Protein AF-A0A257GTJ5-F1 (afdb_monomer_lite)

Radius of gyration: 26.34 Å; chains: 1; bounding box: 71×35×60 Å

Secondary structure (DSSP, 8-state):
-------PPPPPPHHHHHHHHHHTPPPP-------TTTTTTPPPSS-----PPPPHHHHHTT--

Sequence (64 aa):
MNTSAKARPPLKSLDEALAELLGYAAVSPVMEPVSTFDADGRVLALEKVNARQLSAADLQAGGA

pLDDT: mean 80.84, std 14.37, range [41.0, 96.5]

Structure (mmCIF, N/CA/C/O backbone):
data_AF-A0A257GTJ5-F1
#
_entry.id   AF-A0A257GTJ5-F1
#
loop_
_atom_site.group_PDB
_atom_site.id
_atom_site.type_symbol
_atom_site.label_atom_id
_atom_site.label_alt_id
_atom_site.label_comp_id
_atom_site.label_asym_id
_atom_site.label_entity_id
_atom_site.label_seq_id
_atom_site.pdbx_PDB_ins_code
_atom_site.Cartn_x
_atom_site.Cartn_y
_atom_site.Cartn_z
_atom_site.occupancy
_atom_site.B_iso_or_equiv
_atom_site.auth_seq_id
_atom_site.auth_comp_id
_atom_site.auth_asym_id
_atom_site.auth_atom_id
_atom_site.pdbx_PDB_model_num
ATOM 1 N N . MET A 1 1 ? -43.896 0.107 26.685 1.00 43.56 1 MET A N 1
ATOM 2 C CA . MET A 1 1 ? -42.897 -0.911 27.072 1.00 43.56 1 MET A CA 1
ATOM 3 C C . MET A 1 1 ? -41.929 -1.109 25.911 1.00 43.56 1 MET A C 1
ATOM 5 O O . MET A 1 1 ? -42.305 -1.791 24.973 1.00 43.56 1 MET A O 1
ATOM 9 N N . ASN A 1 2 ? -40.746 -0.476 25.966 1.00 41.00 2 ASN A N 1
ATOM 10 C CA . ASN A 1 2 ? -39.469 -0.872 25.327 1.00 41.00 2 ASN A CA 1
ATOM 11 C C . ASN A 1 2 ? -38.419 0.257 25.504 1.00 41.00 2 ASN A C 1
ATOM 13 O O . ASN A 1 2 ? -38.450 1.280 24.839 1.00 41.00 2 ASN A O 1
ATOM 17 N N . THR A 1 3 ? -37.706 0.243 26.633 1.00 53.81 3 THR A N 1
ATOM 18 C CA . THR A 1 3 ? -36.284 -0.152 26.793 1.00 53.81 3 THR A CA 1
ATOM 19 C C . THR A 1 3 ? -35.302 1.009 26.590 1.00 53.81 3 THR A C 1
ATOM 21 O O . THR A 1 3 ? -34.993 1.387 25.465 1.00 53.81 3 THR A O 1
ATOM 24 N N . SER A 1 4 ? -34.791 1.534 27.711 1.00 59.59 4 SER A N 1
ATOM 25 C CA . SER A 1 4 ? -33.700 2.513 27.810 1.00 59.59 4 SER A CA 1
ATOM 26 C C . SER A 1 4 ? -32.573 2.185 26.825 1.00 59.59 4 SER A C 1
ATOM 28 O O . SER A 1 4 ? -31.883 1.178 26.990 1.00 59.59 4 SER A O 1
ATOM 30 N N . ALA A 1 5 ? -32.397 3.015 25.794 1.00 62.16 5 ALA A N 1
ATOM 31 C CA . ALA A 1 5 ? -31.312 2.867 24.834 1.00 62.16 5 ALA A CA 1
ATOM 32 C C . ALA A 1 5 ? -29.981 2.962 25.590 1.00 62.16 5 ALA A C 1
ATOM 34 O O . ALA A 1 5 ? -29.631 4.009 26.131 1.00 62.16 5 ALA A O 1
ATOM 35 N N . LYS A 1 6 ? -29.266 1.839 25.684 1.00 66.06 6 LYS A N 1
ATOM 36 C CA . LYS A 1 6 ? -27.940 1.764 26.300 1.00 66.06 6 LYS A CA 1
ATOM 37 C C . LYS A 1 6 ? -27.049 2.791 25.598 1.00 66.06 6 LYS A C 1
ATOM 39 O O . LYS A 1 6 ? -26.913 2.730 24.375 1.00 66.06 6 LYS A O 1
ATOM 44 N N . ALA A 1 7 ? -26.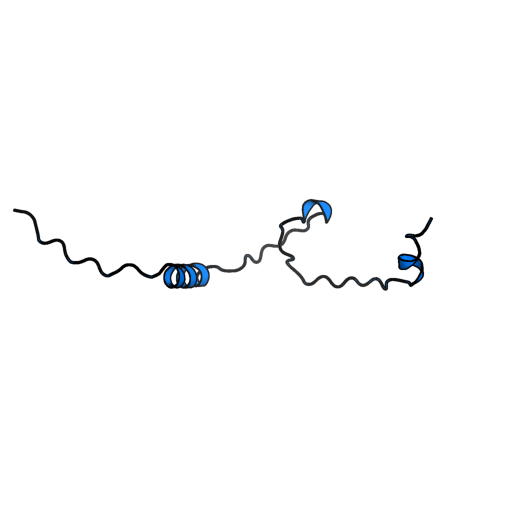513 3.753 26.352 1.00 67.50 7 ALA A N 1
ATOM 45 C CA . ALA A 1 7 ? -25.684 4.822 25.809 1.00 67.50 7 ALA A CA 1
ATOM 46 C C . ALA A 1 7 ? -24.543 4.201 24.995 1.00 67.50 7 ALA A C 1
ATOM 48 O O . ALA A 1 7 ? -23.740 3.425 25.519 1.00 67.50 7 ALA A O 1
ATOM 49 N N . ARG A 1 8 ? -24.539 4.465 23.687 1.00 73.19 8 ARG A N 1
ATOM 50 C CA . ARG A 1 8 ? -23.505 3.956 22.790 1.00 73.19 8 ARG A CA 1
ATOM 51 C C . ARG A 1 8 ? -22.205 4.682 23.151 1.00 73.19 8 ARG A C 1
ATOM 53 O O . ARG A 1 8 ? -22.259 5.903 23.316 1.00 73.19 8 ARG A O 1
ATOM 60 N N . PRO A 1 9 ? -21.074 3.977 23.307 1.00 72.75 9 PRO A N 1
ATOM 61 C CA . PRO A 1 9 ? -19.797 4.643 23.515 1.00 72.75 9 PRO A CA 1
ATOM 62 C C . PRO A 1 9 ? -19.535 5.644 22.376 1.00 72.75 9 PRO A C 1
ATOM 64 O O . PRO A 1 9 ? -20.018 5.429 21.256 1.00 72.75 9 PRO A O 1
ATOM 67 N N . PRO A 1 10 ? -18.822 6.748 22.661 1.00 79.25 10 PRO A N 1
ATOM 68 C CA . PRO A 1 10 ? -18.509 7.753 21.655 1.00 79.25 10 PRO A CA 1
ATOM 69 C C . PRO A 1 10 ? -17.753 7.120 20.483 1.00 79.25 10 PRO A C 1
ATOM 71 O O . PRO A 1 10 ? -17.002 6.157 20.651 1.00 79.25 10 PRO A O 1
ATOM 74 N N . LE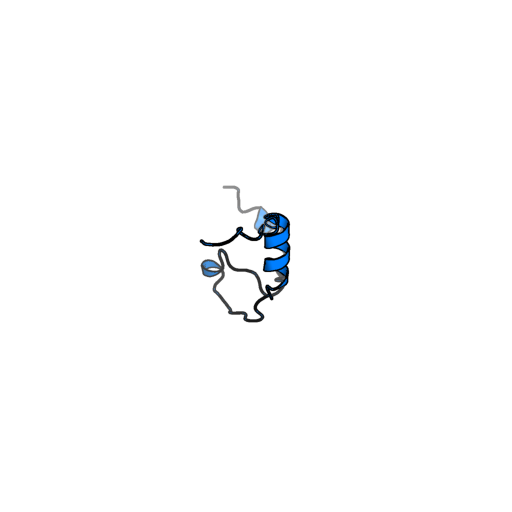U A 1 11 ? -17.992 7.647 19.282 1.00 86.56 11 LEU A N 1
ATOM 75 C CA . LEU A 1 11 ? -17.292 7.202 18.081 1.00 86.56 11 LEU A CA 1
ATOM 76 C C . LEU A 1 11 ? -15.811 7.585 18.178 1.00 86.56 11 LEU A C 1
ATOM 78 O O . LEU A 1 11 ? -15.481 8.646 18.710 1.00 86.56 11 LEU A O 1
ATOM 82 N N . LYS A 1 12 ? -14.939 6.723 17.646 1.00 88.44 12 LYS A N 1
ATOM 83 C CA . LYS A 1 12 ? -13.515 7.032 17.455 1.00 88.44 12 LYS A CA 1
ATOM 84 C C . LYS A 1 12 ? -13.378 8.257 16.548 1.00 88.44 12 LYS A C 1
ATOM 86 O O . LYS A 1 12 ? -14.227 8.476 15.677 1.00 88.44 12 LYS A O 1
ATOM 91 N N . SER A 1 13 ? -12.312 9.029 16.726 1.00 94.38 13 SER A N 1
ATOM 92 C CA . SER A 1 13 ? -11.958 10.062 15.750 1.00 94.38 13 SER A CA 1
ATOM 93 C C . SER A 1 13 ? -11.592 9.426 14.403 1.00 94.38 13 SER A C 1
ATOM 95 O O . SER A 1 13 ? -11.239 8.245 14.326 1.00 94.38 13 SER A O 1
ATOM 97 N N . LEU A 1 14 ? -11.684 10.207 13.325 1.00 91.38 14 LEU A N 1
ATOM 98 C CA . LEU A 1 14 ? -11.322 9.728 11.990 1.00 91.38 14 LEU A CA 1
ATOM 99 C C . LEU A 1 14 ? -9.853 9.293 11.933 1.00 91.38 14 LEU A C 1
ATOM 101 O O . LEU A 1 14 ? -9.561 8.243 11.368 1.00 91.38 14 LEU A O 1
ATOM 105 N N . ASP A 1 15 ? -8.960 10.060 12.556 1.00 96.50 15 ASP A N 1
ATOM 106 C CA . ASP A 1 15 ? -7.525 9.772 12.566 1.00 96.50 15 ASP A CA 1
ATOM 107 C C . ASP A 1 15 ? -7.218 8.464 13.303 1.00 96.50 15 ASP A C 1
ATOM 109 O O . ASP A 1 15 ? -6.462 7.636 12.798 1.00 96.50 15 ASP A O 1
ATOM 113 N N . GLU A 1 16 ? -7.858 8.225 14.454 1.00 94.88 16 GLU A N 1
ATOM 114 C CA . GLU A 1 16 ? -7.721 6.966 15.198 1.00 94.88 16 GLU A CA 1
ATOM 115 C C . GLU A 1 16 ? -8.241 5.774 14.390 1.00 94.88 16 GLU A C 1
ATOM 117 O O . GLU A 1 16 ? -7.580 4.741 14.305 1.00 94.88 16 GLU A O 1
ATOM 122 N N . ALA A 1 17 ? -9.413 5.917 13.765 1.00 95.12 17 ALA A N 1
ATOM 123 C CA . ALA A 1 17 ? -9.990 4.859 12.946 1.00 95.12 17 ALA A CA 1
ATOM 124 C C . ALA A 1 17 ? -9.135 4.563 11.703 1.00 95.12 17 ALA A C 1
ATOM 126 O O . ALA A 1 17 ? -8.982 3.403 11.324 1.00 95.12 17 ALA A O 1
ATOM 127 N N . LEU A 1 18 ? -8.565 5.598 11.081 1.00 95.62 18 LEU A N 1
ATOM 128 C CA . LEU A 1 18 ? -7.714 5.465 9.905 1.00 95.62 18 LEU A CA 1
ATOM 129 C C . LEU A 1 18 ? -6.370 4.822 10.254 1.00 95.62 18 LEU A C 1
ATOM 131 O O . LEU A 1 18 ? -5.933 3.924 9.539 1.00 95.62 18 LEU A O 1
ATOM 135 N N . ALA A 1 19 ? -5.740 5.231 11.356 1.00 96.06 19 ALA A N 1
ATOM 136 C CA . ALA A 1 19 ? -4.495 4.630 11.826 1.00 96.06 19 ALA A CA 1
ATOM 137 C C . ALA A 1 19 ? -4.677 3.140 12.152 1.00 96.06 19 ALA A C 1
ATOM 139 O O . ALA A 1 19 ? -3.864 2.314 11.741 1.00 96.06 19 ALA A O 1
ATOM 140 N N . GLU A 1 20 ? -5.771 2.785 12.832 1.00 95.62 20 GLU A N 1
ATOM 141 C CA . GLU A 1 20 ? -6.113 1.391 13.123 1.00 95.62 20 GLU A CA 1
ATOM 142 C C . GLU A 1 20 ? -6.367 0.591 11.839 1.00 95.62 20 GLU A C 1
ATOM 144 O O . GLU A 1 20 ? -5.817 -0.495 11.674 1.00 95.62 20 GLU A O 1
ATOM 149 N N . LEU A 1 21 ? -7.133 1.146 10.893 1.00 95.06 21 LEU A N 1
ATOM 150 C CA . LEU A 1 21 ? -7.422 0.497 9.614 1.00 95.06 21 LEU A CA 1
ATOM 151 C C . LEU A 1 21 ? -6.152 0.250 8.790 1.00 95.06 21 LEU A C 1
ATOM 153 O O . LEU A 1 21 ? -5.941 -0.855 8.292 1.00 95.06 21 LEU A O 1
ATOM 157 N N . LEU A 1 22 ? -5.304 1.269 8.651 1.00 95.06 22 LEU A N 1
ATOM 158 C CA . LEU A 1 22 ? -4.056 1.167 7.898 1.00 95.06 22 LEU A CA 1
ATOM 159 C C . LEU A 1 22 ? -3.042 0.253 8.592 1.00 95.06 22 LEU A C 1
ATOM 161 O O . LEU A 1 22 ? -2.245 -0.379 7.907 1.00 95.06 22 LEU A O 1
ATOM 165 N N . GLY A 1 23 ? -3.112 0.111 9.919 1.00 95.94 23 GLY A N 1
ATOM 166 C CA . GLY A 1 23 ? -2.299 -0.844 10.674 1.00 95.94 23 GLY A CA 1
ATOM 167 C C . GLY A 1 23 ? -2.538 -2.310 10.289 1.00 95.94 23 GLY A C 1
ATOM 168 O O . GLY A 1 23 ? -1.644 -3.135 10.463 1.00 95.94 23 GLY A O 1
ATOM 169 N N . TYR A 1 24 ? -3.705 -2.642 9.727 1.00 95.81 24 TYR A N 1
ATOM 170 C CA . TYR A 1 24 ? -3.992 -3.981 9.199 1.00 95.81 24 TYR A CA 1
ATOM 171 C C . TYR A 1 24 ? -3.546 -4.182 7.743 1.00 95.81 24 TYR A C 1
ATOM 173 O O . TYR A 1 24 ? -3.528 -5.318 7.265 1.00 95.81 24 TYR A O 1
ATOM 181 N N . ALA A 1 25 ? -3.214 -3.114 7.013 1.00 93.31 25 ALA A N 1
ATOM 182 C CA . ALA A 1 25 ? -2.837 -3.211 5.610 1.00 93.31 25 A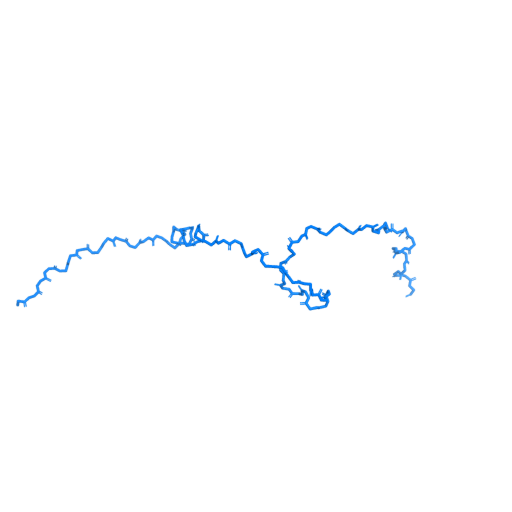LA A CA 1
ATOM 183 C C . ALA A 1 25 ? -1.398 -3.730 5.466 1.00 93.31 25 ALA A C 1
ATOM 185 O O . ALA A 1 25 ? -0.456 -3.166 6.018 1.00 93.31 25 ALA A O 1
ATOM 186 N N . ALA A 1 26 ? -1.219 -4.791 4.678 1.00 92.31 26 ALA A N 1
ATOM 187 C CA . ALA A 1 26 ? 0.094 -5.299 4.298 1.00 92.31 26 ALA A CA 1
ATOM 188 C C . ALA A 1 26 ? 0.424 -4.897 2.856 1.00 92.31 26 ALA A C 1
ATOM 190 O O . ALA A 1 26 ? -0.452 -4.870 1.988 1.00 92.31 26 ALA A O 1
ATOM 191 N N . VAL A 1 27 ? 1.700 -4.615 2.587 1.00 88.44 27 VAL A N 1
ATOM 192 C CA . VAL A 1 27 ? 2.180 -4.386 1.219 1.00 88.44 27 VAL A CA 1
ATOM 193 C C . VAL A 1 27 ? 2.039 -5.688 0.430 1.00 88.44 27 VAL A C 1
ATOM 195 O O . VAL A 1 27 ? 2.442 -6.753 0.902 1.00 88.44 27 VAL A O 1
ATOM 198 N N . SER A 1 28 ? 1.472 -5.611 -0.775 1.00 86.62 28 SER A N 1
ATOM 199 C CA . SER A 1 28 ? 1.394 -6.770 -1.666 1.00 86.62 28 SER A CA 1
ATOM 200 C C . SER A 1 28 ? 2.802 -7.162 -2.138 1.00 86.62 28 SER A C 1
ATOM 202 O O . SER A 1 28 ? 3.498 -6.309 -2.688 1.00 86.62 28 SER A O 1
ATOM 204 N N . PRO A 1 29 ? 3.237 -8.428 -1.978 1.00 85.62 29 PRO A N 1
ATOM 205 C CA . PRO A 1 29 ? 4.547 -8.885 -2.449 1.00 85.62 29 PRO A CA 1
ATOM 206 C C . PRO A 1 29 ? 4.572 -9.157 -3.961 1.00 85.62 29 PRO A C 1
ATOM 208 O O . PRO A 1 29 ? 5.611 -9.513 -4.515 1.00 85.62 29 PRO A O 1
ATOM 211 N N . VAL A 1 30 ? 3.420 -9.060 -4.629 1.00 90.19 30 VAL A N 1
ATOM 212 C CA . VAL A 1 30 ? 3.298 -9.340 -6.058 1.00 90.19 30 VAL A CA 1
ATOM 213 C C . VAL A 1 30 ? 3.921 -8.198 -6.849 1.00 90.19 30 VAL A C 1
ATOM 215 O O . VAL A 1 30 ? 3.581 -7.033 -6.654 1.00 90.19 30 VAL A O 1
ATOM 218 N N . MET A 1 31 ? 4.805 -8.553 -7.775 1.00 92.25 31 MET A N 1
ATOM 219 C CA . MET A 1 31 ? 5.427 -7.626 -8.712 1.00 92.25 31 MET A CA 1
ATOM 220 C C . MET A 1 31 ? 5.128 -8.085 -10.130 1.00 92.25 31 MET A C 1
ATOM 222 O O . MET A 1 31 ? 5.152 -9.282 -10.415 1.00 92.25 31 MET A O 1
ATOM 226 N N . GLU A 1 32 ? 4.904 -7.134 -11.027 1.00 92.25 32 GLU A N 1
ATOM 227 C CA . GLU A 1 32 ? 4.747 -7.412 -12.448 1.00 92.25 32 GLU A CA 1
ATOM 228 C C . GLU A 1 32 ? 5.619 -6.466 -13.283 1.00 92.25 32 GLU A C 1
ATOM 230 O O . GLU A 1 32 ? 5.709 -5.272 -12.978 1.00 92.25 32 GLU A O 1
ATOM 235 N N . PRO A 1 33 ? 6.294 -6.977 -14.326 1.00 90.88 33 PRO A N 1
ATOM 236 C CA . PRO A 1 33 ? 7.026 -6.136 -15.252 1.00 90.88 33 PRO A CA 1
ATOM 237 C C . PRO A 1 33 ? 6.044 -5.434 -16.192 1.00 90.88 33 PRO A C 1
ATOM 239 O O . PRO A 1 33 ? 5.278 -6.076 -16.906 1.00 90.88 33 PRO A O 1
ATOM 242 N N . VAL A 1 34 ? 6.113 -4.108 -16.224 1.00 91.56 34 VAL A N 1
ATOM 243 C CA . VAL A 1 34 ? 5.332 -3.267 -17.136 1.00 91.56 34 VAL A CA 1
ATOM 244 C C . VAL A 1 34 ? 6.256 -2.424 -18.004 1.00 91.56 34 VAL A C 1
ATOM 246 O O . VAL A 1 34 ? 7.371 -2.078 -17.603 1.00 91.56 34 VAL A O 1
ATOM 249 N N . SER A 1 35 ? 5.788 -2.089 -19.205 1.00 91.75 35 SER A N 1
ATOM 250 C CA . SER A 1 35 ? 6.436 -1.079 -20.041 1.00 91.75 35 SER A CA 1
ATOM 251 C C . SER A 1 35 ? 6.470 0.259 -19.304 1.00 91.75 35 SER A C 1
ATOM 253 O O . SER A 1 35 ? 5.518 0.607 -18.610 1.00 91.75 35 SER A O 1
ATOM 255 N N . THR A 1 36 ? 7.534 1.045 -19.484 1.00 87.75 36 THR A N 1
ATOM 256 C CA . THR A 1 36 ? 7.668 2.369 -18.850 1.00 87.75 36 THR A CA 1
ATOM 257 C C . THR A 1 36 ? 6.514 3.309 -19.208 1.00 87.75 36 THR A C 1
ATOM 259 O O . THR A 1 36 ? 6.145 4.146 -18.393 1.00 87.75 36 THR A O 1
ATOM 262 N N . PHE A 1 37 ? 5.927 3.162 -20.400 1.00 90.56 37 PHE A N 1
ATOM 263 C CA . PHE A 1 37 ? 4.767 3.956 -20.815 1.00 90.56 37 PHE A CA 1
ATOM 264 C C . PHE A 1 37 ? 3.496 3.603 -20.032 1.00 90.56 37 PHE A C 1
ATOM 266 O O . PHE A 1 37 ? 2.710 4.490 -19.723 1.00 90.56 37 PHE A O 1
ATOM 273 N N . ASP A 1 38 ? 3.334 2.333 -19.658 1.00 91.25 38 ASP A N 1
ATOM 274 C CA . ASP A 1 38 ? 2.168 1.826 -18.919 1.00 91.25 38 ASP A CA 1
ATOM 275 C C . ASP A 1 38 ? 2.401 1.807 -17.395 1.00 91.25 38 ASP A C 1
ATOM 277 O O . ASP A 1 38 ? 1.561 1.334 -16.624 1.00 91.25 38 ASP A O 1
ATOM 281 N N . ALA A 1 39 ? 3.571 2.278 -16.949 1.00 91.56 39 ALA A N 1
ATOM 282 C CA . ALA A 1 39 ? 3.972 2.305 -15.547 1.00 91.56 39 ALA A CA 1
ATOM 283 C C . ALA A 1 39 ? 3.446 3.534 -14.785 1.00 91.56 39 ALA A C 1
ATOM 285 O O . ALA A 1 39 ? 3.644 3.614 -13.572 1.00 91.56 39 ALA A O 1
ATOM 286 N N . ASP A 1 40 ? 2.792 4.481 -15.465 1.00 89.19 40 ASP A N 1
ATOM 287 C CA . ASP A 1 40 ? 2.231 5.671 -14.821 1.00 89.19 40 ASP A CA 1
ATOM 288 C C . ASP A 1 40 ? 1.196 5.294 -13.744 1.00 89.19 40 ASP A C 1
ATOM 290 O O . ASP A 1 40 ? 0.375 4.392 -13.924 1.00 89.19 40 ASP A O 1
ATOM 294 N N . GLY A 1 41 ? 1.281 5.938 -12.578 1.00 90.12 41 GLY A N 1
ATOM 295 C CA . GLY A 1 41 ? 0.444 5.629 -11.411 1.00 90.12 41 GLY A CA 1
ATOM 296 C C . GLY A 1 41 ? 0.759 4.313 -10.681 1.00 90.12 41 GLY A C 1
ATOM 297 O O . GLY A 1 41 ? 0.091 3.997 -9.695 1.00 90.12 41 GLY A O 1
ATOM 298 N N . ARG A 1 42 ? 1.768 3.541 -11.111 1.00 91.06 42 ARG A N 1
ATOM 299 C CA . ARG A 1 42 ? 2.201 2.312 -10.423 1.00 91.06 42 ARG A CA 1
ATOM 300 C C . ARG A 1 42 ? 3.335 2.571 -9.433 1.00 91.06 42 ARG A C 1
ATOM 302 O O . ARG A 1 42 ? 4.113 3.511 -9.571 1.00 91.06 42 ARG A O 1
ATOM 309 N N . VAL A 1 43 ? 3.448 1.699 -8.433 1.00 90.38 43 VAL A N 1
ATOM 310 C CA . VAL A 1 43 ? 4.518 1.755 -7.427 1.00 90.38 43 VAL A CA 1
ATOM 311 C C . VAL A 1 43 ? 5.715 0.936 -7.902 1.00 90.38 43 VAL A C 1
ATOM 313 O O . VAL A 1 43 ? 5.566 -0.214 -8.315 1.00 90.38 43 VAL A O 1
ATOM 316 N N . LEU A 1 44 ? 6.914 1.520 -7.825 1.00 90.62 44 LEU A N 1
ATOM 317 C CA . LEU A 1 44 ? 8.156 0.794 -8.080 1.00 90.62 44 LEU A CA 1
ATOM 318 C C . LEU A 1 44 ? 8.351 -0.279 -7.011 1.00 90.62 44 LEU A C 1
ATOM 320 O O . LEU A 1 44 ? 8.456 0.025 -5.826 1.00 90.62 44 LEU A O 1
ATOM 324 N N . ALA A 1 45 ? 8.424 -1.531 -7.445 1.00 87.94 45 ALA A N 1
ATOM 325 C CA . ALA A 1 45 ? 8.577 -2.649 -6.527 1.00 87.94 45 ALA A CA 1
ATOM 326 C C . ALA A 1 45 ? 10.031 -2.880 -6.080 1.00 87.94 45 ALA A C 1
ATOM 328 O O . ALA A 1 45 ? 10.275 -3.469 -5.031 1.00 87.94 45 ALA A O 1
ATOM 329 N N . LEU A 1 46 ? 10.999 -2.403 -6.866 1.00 84.06 46 LEU A N 1
ATOM 330 C CA . LEU A 1 46 ? 12.427 -2.461 -6.568 1.00 84.06 46 LEU A CA 1
ATOM 331 C C . LEU A 1 46 ? 13.058 -1.095 -6.827 1.00 84.06 46 LEU A C 1
ATOM 333 O O . LEU A 1 46 ? 12.619 -0.353 -7.711 1.00 84.06 46 LEU A O 1
ATOM 337 N N . GLU A 1 47 ? 14.118 -0.788 -6.084 1.00 82.06 47 GLU A N 1
ATOM 338 C CA . GLU A 1 47 ? 14.947 0.380 -6.356 1.00 82.06 47 GLU A CA 1
ATOM 339 C C . GLU A 1 47 ? 15.556 0.267 -7.759 1.00 82.06 47 GLU A C 1
ATOM 341 O O . GLU A 1 47 ? 16.162 -0.745 -8.119 1.00 82.06 47 GLU A O 1
ATOM 346 N N . LYS A 1 48 ? 15.395 1.318 -8.565 1.00 78.50 48 LYS A N 1
ATOM 347 C CA . LYS A 1 48 ? 15.955 1.379 -9.912 1.00 78.50 48 LYS A CA 1
ATOM 348 C C . LYS A 1 48 ? 17.03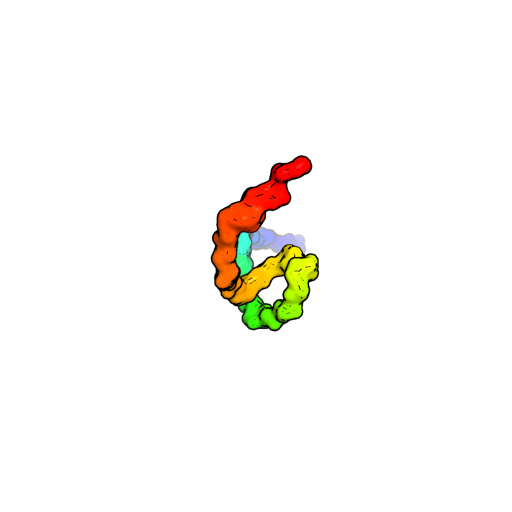0 2.453 -9.975 1.00 78.50 48 LYS A C 1
ATOM 350 O O . LYS A 1 48 ? 16.730 3.637 -10.096 1.00 78.50 48 LYS A O 1
ATOM 355 N N . VAL A 1 49 ? 18.287 2.024 -9.950 1.00 73.56 49 VAL A N 1
ATOM 356 C CA . VAL A 1 49 ? 19.433 2.903 -10.200 1.00 73.56 49 VAL A CA 1
ATOM 357 C C . VAL A 1 49 ? 19.666 2.988 -11.708 1.00 73.56 49 VAL A C 1
ATOM 359 O O . VAL A 1 49 ? 19.871 1.978 -12.382 1.00 73.56 49 VAL A O 1
ATOM 362 N N . ASN A 1 50 ? 19.632 4.200 -12.263 1.00 67.25 50 ASN A N 1
ATOM 363 C CA . ASN A 1 50 ? 19.998 4.427 -13.659 1.00 67.25 50 ASN A CA 1
ATOM 364 C C . ASN A 1 50 ? 21.520 4.305 -13.812 1.00 67.25 50 ASN A C 1
ATOM 366 O O . ASN A 1 50 ? 22.255 5.237 -13.506 1.00 67.25 50 AS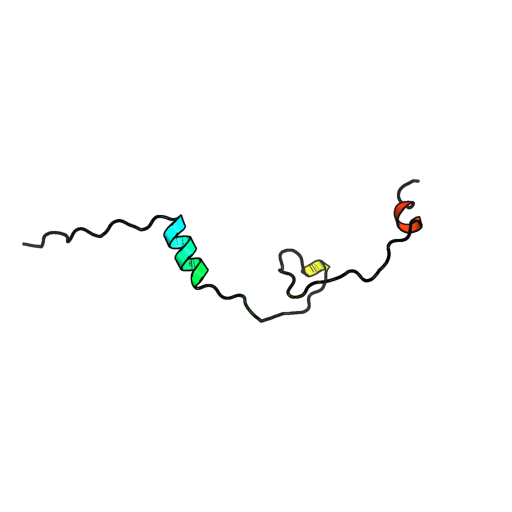N A O 1
ATOM 370 N N . ALA A 1 51 ? 21.998 3.169 -14.321 1.00 66.69 51 ALA A N 1
ATOM 371 C CA . ALA A 1 51 ? 23.428 2.887 -14.489 1.00 66.69 51 ALA A CA 1
ATOM 372 C C . ALA A 1 51 ? 24.115 3.666 -15.637 1.00 66.69 51 ALA A C 1
ATOM 374 O O . ALA A 1 51 ? 25.253 3.363 -15.993 1.00 66.69 51 ALA A O 1
ATOM 375 N N . ARG A 1 52 ? 23.439 4.643 -16.260 1.00 72.81 52 ARG A N 1
ATOM 376 C CA . ARG A 1 52 ? 23.985 5.425 -17.377 1.00 72.81 52 ARG A CA 1
ATOM 377 C C . ARG A 1 52 ? 24.483 6.779 -16.881 1.00 72.81 52 ARG A C 1
ATOM 379 O O . ARG A 1 52 ? 23.693 7.602 -16.426 1.00 72.81 52 ARG A O 1
ATOM 386 N N . GLN A 1 53 ? 25.781 7.024 -17.046 1.00 72.88 53 GLN A N 1
ATOM 387 C CA . GLN A 1 53 ? 26.369 8.345 -16.847 1.00 72.88 53 GLN A CA 1
ATOM 388 C C . GLN A 1 53 ? 25.834 9.297 -17.926 1.00 72.88 53 GLN A C 1
ATOM 390 O O . GLN A 1 53 ? 25.951 9.006 -19.118 1.00 72.88 53 GLN A O 1
ATOM 395 N N . LEU A 1 54 ? 25.244 10.422 -17.519 1.00 74.12 54 LEU A N 1
ATOM 396 C CA . LEU A 1 54 ? 24.909 11.502 -18.446 1.00 74.12 54 LEU A CA 1
ATOM 397 C C . LEU A 1 54 ? 26.202 12.215 -18.852 1.00 74.12 54 LEU A C 1
ATOM 399 O O . LEU A 1 54 ? 27.005 12.590 -17.996 1.00 74.12 54 LEU A O 1
ATOM 403 N N . SER A 1 55 ? 26.422 12.375 -20.153 1.00 79.56 55 SER A N 1
ATOM 404 C CA . SER A 1 55 ? 27.563 13.113 -20.690 1.00 79.56 55 SER A CA 1
ATOM 405 C C . SER A 1 55 ? 27.224 14.600 -20.834 1.00 79.56 55 SER A C 1
ATOM 407 O O . SER A 1 55 ? 26.068 14.969 -21.020 1.00 79.56 55 SER A O 1
ATOM 409 N N . ALA A 1 56 ? 28.229 15.482 -20.791 1.00 77.38 56 ALA A N 1
ATOM 410 C CA . ALA A 1 56 ? 28.013 16.919 -21.012 1.00 77.38 56 ALA A CA 1
ATOM 411 C C . ALA A 1 56 ? 27.406 17.220 -22.399 1.00 77.38 56 ALA A C 1
ATOM 413 O O . ALA A 1 56 ? 26.655 18.182 -22.549 1.00 77.38 56 ALA A O 1
ATOM 414 N N . ALA A 1 57 ? 27.687 16.370 -23.392 1.00 78.06 57 ALA A N 1
ATOM 415 C CA . ALA A 1 57 ? 27.095 16.447 -24.724 1.00 78.06 57 ALA A CA 1
ATOM 416 C C . ALA A 1 57 ? 25.573 16.201 -24.715 1.00 78.06 57 ALA A C 1
ATOM 418 O O . ALA A 1 57 ? 24.866 16.855 -25.477 1.00 78.06 57 ALA A O 1
ATOM 419 N N . ASP A 1 58 ? 25.055 15.344 -23.822 1.00 76.56 58 ASP A N 1
ATOM 420 C CA . ASP A 1 58 ? 23.608 15.092 -23.694 1.00 76.56 58 ASP A CA 1
ATOM 421 C C . ASP A 1 58 ? 22.839 16.358 -23.255 1.00 76.56 58 ASP A C 1
ATOM 423 O O . ASP A 1 58 ? 21.663 16.515 -23.574 1.00 76.56 58 ASP A O 1
ATOM 427 N N . LEU A 1 59 ? 23.501 17.286 -22.551 1.00 69.56 59 LEU A N 1
ATOM 428 C CA . LEU A 1 59 ? 22.895 18.518 -22.030 1.00 69.56 59 LEU A CA 1
ATOM 429 C C . LEU A 1 59 ? 22.972 19.706 -23.004 1.00 69.56 59 LEU A C 1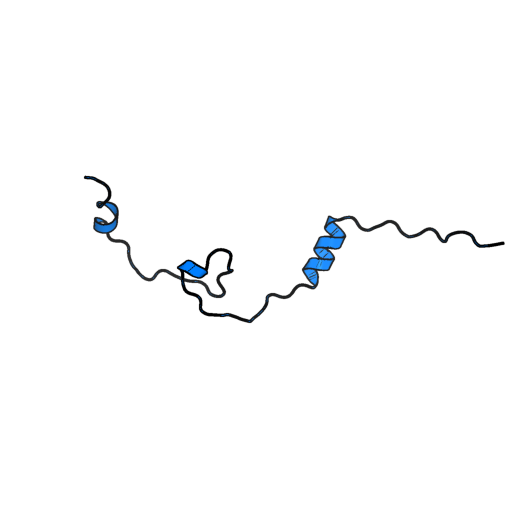
ATOM 431 O O . LEU A 1 59 ? 22.265 20.692 -22.815 1.00 69.56 59 LEU A O 1
ATOM 435 N N . GLN A 1 60 ? 23.817 19.640 -24.038 1.00 70.19 60 GLN A N 1
ATOM 436 C CA . GLN A 1 60 ? 24.000 20.739 -24.999 1.00 70.19 60 GLN A CA 1
ATOM 437 C C . GLN A 1 60 ? 23.014 20.704 -26.180 1.00 70.19 60 GLN A C 1
ATOM 439 O O . GLN A 1 60 ? 22.928 21.669 -26.933 1.00 70.19 60 GLN A O 1
ATOM 444 N N . ALA A 1 61 ? 22.226 19.637 -26.335 1.00 59.25 61 ALA A N 1
ATOM 445 C CA . ALA A 1 61 ? 21.341 19.426 -27.487 1.00 59.25 61 ALA A CA 1
ATOM 446 C C . ALA A 1 61 ? 20.027 20.251 -27.482 1.00 59.25 61 ALA A C 1
ATOM 448 O O . ALA A 1 61 ? 19.106 19.939 -28.231 1.00 59.25 61 ALA A O 1
ATOM 449 N N . GLY A 1 62 ? 19.920 21.295 -26.650 1.00 55.34 62 GLY A N 1
ATOM 450 C CA . GLY A 1 62 ? 18.728 22.147 -26.509 1.00 55.34 62 GLY A CA 1
ATOM 451 C C . GLY A 1 62 ? 18.832 23.547 -27.129 1.00 55.34 62 GLY A C 1
ATOM 452 O O . GLY A 1 62 ? 18.025 24.405 -26.785 1.00 55.34 62 GLY A O 1
ATOM 453 N N . GLY A 1 63 ? 19.826 23.811 -27.983 1.00 58.16 63 GLY A N 1
ATOM 454 C CA . GLY A 1 63 ? 20.035 25.123 -28.604 1.00 58.16 63 GLY A CA 1
ATOM 455 C C . GLY A 1 63 ? 20.246 25.035 -30.112 1.00 58.16 63 GLY A C 1
ATOM 456 O O . GLY A 1 63 ? 21.380 24.882 -30.561 1.00 58.16 63 GLY A O 1
ATOM 457 N N . ALA A 1 64 ? 19.160 25.158 -30.871 1.00 47.16 64 ALA A N 1
ATOM 458 C CA . ALA A 1 64 ? 19.150 25.578 -32.271 1.00 47.16 64 ALA A CA 1
ATOM 459 C C . ALA A 1 64 ? 17.874 26.386 -32.525 1.00 47.16 64 ALA A C 1
ATOM 461 O O . ALA A 1 64 ? 16.795 25.898 -32.118 1.00 47.16 64 ALA A O 1
#

Foldseek 3Di:
DDDDDDDDPDDDDPVVVVVVVVVPDDDDLDDDDDDPVVCPPHDDNDDDDDPDDDDPVNVVPPDD